Protein AF-A0A7C4S6Q0-F1 (afdb_monomer)

Nearest PDB structures (foldseek):
  2q07-assembly1_A  TM=9.707E-01  e=2.360E-15  Archaeoglobus fulgidus DSM 4304
  1q7h-assembly1_A  TM=7.291E-01  e=7.863E-05  Thermoplasma acidophilum DSM 1728
  3d79-assembly1_A  TM=7.105E-01  e=6.233E-05  Pyrococcus horikoshii
  5zvh-assembly2_A  TM=8.582E-01  e=7.581E-04  Pyrococcus horikoshii OT3
  7r7a-assembly1_l  TM=6.037E-01  e=9.565E-04  Saccharomyces cerevisiae BY4741

Secondary structure (DSSP, 8-state):
-HHHHHS-----SEEESSTTS-EEESSSEEEEEETTTTEEEE-HHHHHHHHHHTSSEEEE-S----SEEEGGGEEEE-TT--TT-EEEEE-SSEEEEEEESS-TTTTTTSSSEEEEEEEEEE-

Organism: NCBI:txid113653

pLDDT: mean 96.71, std 1.94, range [88.0, 98.81]

Structure (mmCIF, N/CA/C/O backbone):
data_AF-A0A7C4S6Q0-F1
#
_entry.id   AF-A0A7C4S6Q0-F1
#
loop_
_atom_site.group_PDB
_atom_site.id
_atom_site.type_symbol
_atom_site.label_atom_id
_atom_site.label_alt_id
_atom_site.label_comp_id
_atom_site.label_asym_id
_atom_site.label_entity_id
_atom_site.label_seq_id
_atom_site.pdbx_PDB_ins_code
_atom_site.Cartn_x
_atom_site.Cartn_y
_atom_site.Cartn_z
_atom_site.occupancy
_atom_site.B_iso_or_equiv
_atom_site.auth_seq_id
_atom_site.auth_comp_id
_atom_site.auth_asym_id
_atom_site.auth_atom_id
_atom_site.pdbx_PDB_model_num
ATOM 1 N N . MET A 1 1 ? 0.757 -4.926 -16.649 1.00 89.31 1 MET A N 1
ATOM 2 C CA . MET A 1 1 ? 0.455 -5.267 -15.238 1.00 89.31 1 MET A CA 1
ATOM 3 C C . MET A 1 1 ? -0.093 -4.069 -14.472 1.00 89.31 1 MET A C 1
ATOM 5 O O . MET A 1 1 ? -1.166 -4.200 -13.904 1.00 89.31 1 MET A O 1
ATOM 9 N N . LEU A 1 2 ? 0.550 -2.893 -14.528 1.00 94.62 2 LEU A N 1
ATOM 10 C CA . LEU A 1 2 ? 0.102 -1.702 -13.789 1.00 94.62 2 LEU A CA 1
ATOM 11 C C . LEU A 1 2 ? -1.358 -1.296 -14.069 1.00 94.62 2 LEU A C 1
ATOM 13 O O . LEU A 1 2 ? -2.157 -1.225 -13.141 1.00 94.62 2 LEU A O 1
ATOM 17 N N . ARG A 1 3 ? -1.729 -1.137 -15.347 1.00 96.12 3 ARG A N 1
ATOM 18 C CA . ARG A 1 3 ? -3.110 -0.821 -15.756 1.00 96.12 3 ARG A CA 1
ATOM 19 C C . ARG A 1 3 ? -4.130 -1.856 -15.275 1.00 96.12 3 ARG A C 1
ATOM 21 O O . ARG A 1 3 ? -5.251 -1.495 -14.951 1.00 96.12 3 ARG A O 1
ATOM 28 N N . TYR A 1 4 ? -3.739 -3.127 -15.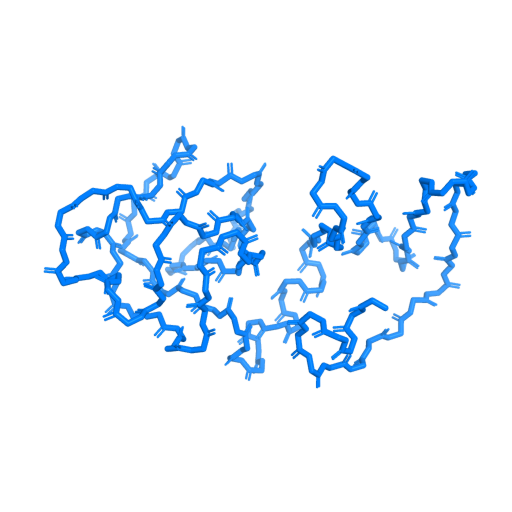210 1.00 96.12 4 TYR A N 1
ATOM 29 C CA . TYR A 1 4 ? -4.606 -4.198 -14.720 1.00 96.12 4 TYR A CA 1
ATOM 30 C C . TYR A 1 4 ? -4.820 -4.117 -13.201 1.00 96.12 4 TYR A C 1
ATOM 32 O O . TYR A 1 4 ? -5.949 -4.245 -12.749 1.00 96.12 4 TYR A O 1
ATOM 40 N N . GLN A 1 5 ? -3.760 -3.881 -12.419 1.00 95.94 5 GLN A N 1
ATOM 41 C CA . GLN A 1 5 ? -3.858 -3.852 -10.954 1.00 95.94 5 GLN A CA 1
ATOM 42 C C . GLN A 1 5 ? -4.424 -2.545 -10.403 1.00 95.94 5 GLN A C 1
ATOM 44 O O . GLN A 1 5 ? -5.207 -2.576 -9.466 1.00 95.94 5 GLN A O 1
ATOM 49 N N . PHE A 1 6 ? -4.013 -1.408 -10.962 1.00 96.56 6 PHE A N 1
ATOM 50 C CA . PHE A 1 6 ? -4.296 -0.088 -10.392 1.00 96.56 6 PHE A CA 1
ATOM 51 C C . PHE A 1 6 ? -5.137 0.800 -11.314 1.00 96.56 6 PHE A C 1
ATOM 53 O O . PHE A 1 6 ? -5.531 1.891 -10.917 1.00 96.56 6 PHE A O 1
ATOM 60 N N . GLY A 1 7 ? -5.400 0.378 -12.556 1.00 96.06 7 GLY A N 1
ATOM 61 C CA . GLY A 1 7 ? -6.153 1.191 -13.516 1.00 96.06 7 GLY A CA 1
ATOM 62 C C . GLY A 1 7 ? -5.408 2.434 -14.014 1.00 96.06 7 GLY A C 1
ATOM 63 O O . GLY A 1 7 ? -6.045 3.327 -14.562 1.00 96.06 7 GLY A O 1
ATOM 64 N N . VAL A 1 8 ? -4.084 2.505 -13.829 1.00 95.31 8 VAL A N 1
ATOM 65 C CA . VAL A 1 8 ? -3.257 3.666 -14.201 1.00 95.31 8 VAL A CA 1
ATOM 66 C C . VAL A 1 8 ? -2.136 3.309 -15.168 1.00 95.31 8 VAL A C 1
ATOM 68 O O . VAL A 1 8 ? -1.718 2.152 -15.279 1.00 95.31 8 VAL A O 1
ATOM 71 N N . GLU A 1 9 ? -1.627 4.342 -15.828 1.00 94.44 9 GLU A N 1
ATOM 72 C CA . GLU A 1 9 ? -0.413 4.308 -16.634 1.00 94.44 9 GLU A CA 1
ATOM 73 C C . GLU A 1 9 ? 0.661 5.163 -15.955 1.00 94.44 9 GLU A C 1
ATOM 75 O O . GLU A 1 9 ? 0.381 6.245 -15.436 1.00 94.44 9 GLU A O 1
ATOM 80 N N . PHE A 1 10 ? 1.883 4.637 -15.914 1.00 93.19 10 PHE A N 1
ATOM 81 C CA . PHE A 1 10 ? 3.051 5.279 -15.324 1.00 93.19 10 PHE A CA 1
ATOM 82 C C . PHE A 1 10 ? 4.277 4.846 -16.123 1.00 93.19 10 PHE A C 1
ATOM 84 O O . PHE A 1 10 ? 4.461 3.650 -16.368 1.00 93.19 10 PHE A O 1
ATOM 91 N N . GLU A 1 11 ? 5.090 5.806 -16.549 1.00 92.56 11 GLU A N 1
ATOM 92 C CA . GLU A 1 11 ? 6.240 5.542 -17.409 1.00 92.56 11 GLU A CA 1
ATOM 93 C C . GLU A 1 11 ? 7.476 5.145 -16.598 1.00 92.56 11 GLU A C 1
ATOM 95 O O . GLU A 1 11 ? 7.793 5.738 -15.566 1.00 92.56 11 GLU A O 1
ATOM 100 N N . SER A 1 12 ? 8.192 4.138 -17.100 1.00 94.44 12 SER A N 1
ATOM 101 C CA . SER A 1 12 ? 9.499 3.728 -16.588 1.00 94.44 12 SER A CA 1
ATOM 102 C C . SER A 1 12 ? 10.595 4.081 -17.591 1.00 94.44 12 SER A C 1
ATOM 104 O O . SER A 1 12 ? 10.455 3.744 -18.767 1.00 94.44 12 SER A O 1
ATOM 106 N N . LYS A 1 13 ? 11.718 4.647 -17.140 1.00 96.25 13 LYS A N 1
ATOM 107 C CA . LYS A 1 13 ? 12.880 4.955 -17.992 1.00 96.25 13 LYS A CA 1
ATOM 108 C C . LYS A 1 13 ? 13.610 3.699 -18.465 1.00 96.25 13 LYS A C 1
ATOM 110 O O . LYS A 1 13 ? 14.166 3.687 -19.558 1.00 96.25 13 LYS A O 1
ATOM 115 N N . SER A 1 14 ? 13.659 2.649 -17.645 1.00 96.56 14 SER A N 1
ATOM 116 C CA . SER A 1 14 ? 14.335 1.401 -18.007 1.00 96.56 14 SER A CA 1
ATOM 117 C C . SER A 1 14 ? 13.697 0.169 -17.373 1.00 96.56 14 SER A C 1
ATOM 119 O O . SER A 1 14 ? 13.110 0.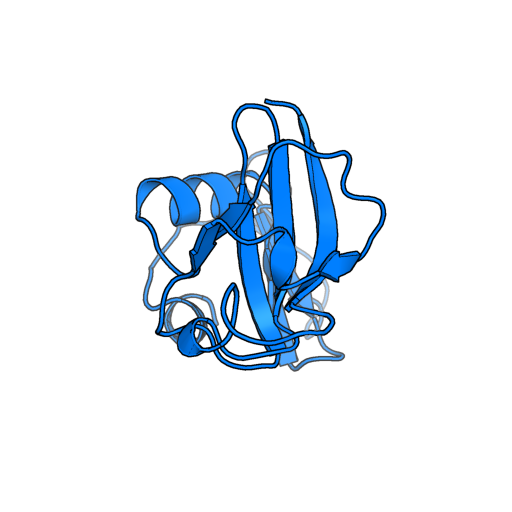229 -16.291 1.00 96.56 14 SER A O 1
ATOM 121 N N . VAL A 1 15 ? 13.851 -0.968 -18.053 1.00 96.88 15 VAL A N 1
ATOM 122 C CA . VAL A 1 15 ? 13.440 -2.291 -17.574 1.00 96.88 15 VAL A CA 1
ATOM 123 C C . VAL A 1 15 ? 14.685 -3.158 -17.436 1.00 96.88 15 VAL A C 1
ATOM 125 O O . VAL A 1 15 ? 15.526 -3.196 -18.334 1.00 96.88 15 VAL A O 1
ATOM 128 N N . ARG A 1 16 ? 14.822 -3.837 -16.298 1.00 96.25 16 ARG A N 1
ATOM 129 C CA . ARG A 1 16 ? 15.950 -4.718 -15.969 1.00 96.25 16 ARG A CA 1
ATOM 130 C C . ARG A 1 16 ? 15.439 -6.082 -15.504 1.00 96.25 16 ARG A C 1
ATOM 132 O O . ARG A 1 16 ? 14.252 -6.261 -15.245 1.00 96.25 16 ARG A O 1
ATOM 139 N N . GLY A 1 17 ? 16.357 -7.031 -15.355 1.00 95.25 17 GLY A N 1
ATOM 140 C CA . GLY A 1 17 ? 16.056 -8.380 -14.876 1.00 95.25 17 GLY A CA 1
ATOM 141 C C . GLY A 1 17 ? 15.806 -9.380 -16.003 1.00 95.25 17 GLY A C 1
ATOM 142 O O . GLY A 1 17 ? 15.617 -9.022 -17.165 1.00 95.25 17 GLY A O 1
ATOM 143 N N . LYS A 1 18 ? 15.853 -10.668 -15.653 1.00 96.31 18 LYS A N 1
ATOM 144 C CA . LYS A 1 18 ? 15.604 -11.770 -16.585 1.00 96.31 18 LYS A CA 1
ATOM 145 C C . LYS A 1 18 ? 14.153 -12.201 -16.459 1.00 96.31 18 LYS A C 1
ATOM 147 O O . LYS A 1 18 ? 13.698 -12.501 -15.356 1.00 96.31 18 LYS A O 1
ATOM 152 N N . TYR A 1 19 ? 13.458 -12.293 -17.589 1.00 94.81 19 TYR A N 1
ATOM 153 C CA . TYR A 1 19 ? 12.093 -12.805 -17.621 1.00 94.81 19 TYR A CA 1
ATOM 154 C C . TYR A 1 19 ? 11.994 -14.169 -16.900 1.00 94.81 19 TYR A C 1
ATOM 156 O O . TYR A 1 19 ? 12.844 -15.035 -17.139 1.00 94.81 19 TYR A O 1
ATOM 164 N N . PRO A 1 20 ? 10.992 -14.373 -16.019 1.00 93.81 20 PRO A N 1
ATOM 165 C CA . PRO A 1 20 ? 9.845 -13.491 -15.750 1.00 93.81 20 PRO A CA 1
ATOM 166 C C . PRO A 1 20 ? 10.046 -12.460 -14.617 1.00 93.81 20 PRO A C 1
ATOM 168 O O . PRO A 1 20 ? 9.161 -11.649 -14.361 1.00 93.81 20 PRO A O 1
ATOM 171 N N . ASN A 1 21 ? 11.212 -12.443 -13.964 1.00 96.50 21 ASN A N 1
ATOM 172 C CA . ASN A 1 21 ? 11.543 -11.540 -12.855 1.00 96.50 21 ASN A CA 1
ATOM 173 C C . ASN A 1 21 ? 12.003 -10.168 -13.374 1.00 96.50 21 ASN A C 1
ATOM 175 O O . ASN A 1 21 ? 13.187 -9.826 -13.316 1.00 96.50 21 ASN A O 1
ATOM 179 N N . 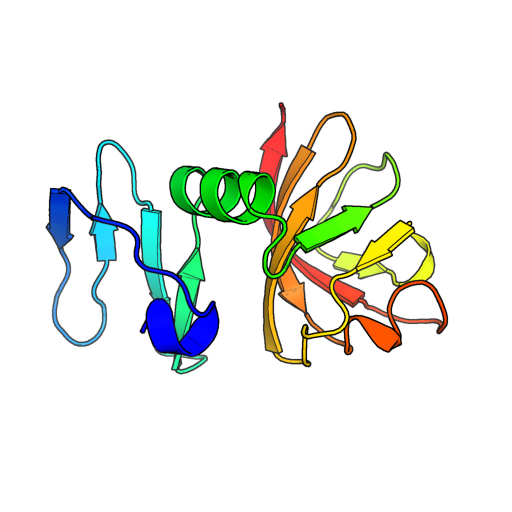LEU A 1 22 ? 11.065 -9.410 -13.940 1.00 97.44 22 LEU A N 1
ATOM 180 C CA . LEU A 1 22 ? 11.324 -8.070 -14.464 1.00 97.44 22 LEU A CA 1
ATOM 181 C C . LEU A 1 22 ? 11.210 -7.005 -13.370 1.00 97.44 22 LEU A C 1
ATOM 183 O O . LEU A 1 22 ? 10.350 -7.068 -12.489 1.00 97.44 22 LEU A O 1
ATOM 187 N N . GLU A 1 23 ? 12.055 -5.991 -13.471 1.00 97.56 23 GLU A N 1
ATOM 188 C CA . GLU A 1 23 ? 12.095 -4.829 -12.593 1.00 97.56 23 GLU A CA 1
ATOM 189 C C . GLU A 1 23 ? 12.055 -3.546 -13.423 1.00 97.56 23 GLU A C 1
ATOM 191 O O . GLU A 1 23 ? 12.661 -3.463 -14.492 1.00 97.56 23 GLU A O 1
ATOM 196 N N . PHE A 1 24 ? 11.359 -2.533 -12.919 1.00 97.56 24 PHE A N 1
ATOM 197 C CA . PHE A 1 24 ? 11.147 -1.258 -13.595 1.00 97.56 24 PHE A CA 1
ATOM 198 C C . PHE A 1 24 ? 11.838 -0.152 -12.805 1.00 97.56 24 PHE A C 1
ATOM 200 O O . PHE A 1 24 ? 11.740 -0.107 -11.573 1.00 97.56 24 PHE A O 1
ATOM 207 N N . PHE A 1 25 ? 12.527 0.735 -13.515 1.00 97.25 25 PHE A N 1
ATOM 208 C CA . PHE A 1 25 ? 13.378 1.761 -12.928 1.00 97.25 25 PHE A CA 1
ATOM 209 C C . PHE A 1 25 ? 13.191 3.113 -13.605 1.00 97.25 25 PHE A C 1
ATOM 211 O O . PHE A 1 25 ? 13.129 3.196 -14.835 1.00 97.25 25 PHE A O 1
ATOM 218 N N . ASN A 1 26 ? 13.222 4.153 -12.777 1.00 94.88 26 ASN A N 1
ATOM 219 C CA . ASN A 1 26 ? 13.520 5.520 -13.177 1.00 94.88 26 ASN A CA 1
ATOM 220 C C . ASN A 1 26 ? 14.923 5.867 -12.674 1.00 94.88 26 ASN A C 1
ATOM 222 O O . ASN A 1 26 ? 15.898 5.339 -13.211 1.00 94.88 26 ASN A O 1
ATOM 226 N N . GLU A 1 27 ? 15.030 6.716 -11.653 1.00 93.19 27 GLU A N 1
ATOM 227 C CA . GLU A 1 27 ? 16.280 6.916 -10.904 1.00 93.19 27 GLU A CA 1
ATOM 228 C C . GLU A 1 27 ? 16.470 5.792 -9.883 1.00 93.19 27 GLU A C 1
ATOM 230 O O . GLU A 1 27 ? 17.541 5.192 -9.792 1.00 93.19 27 GLU A O 1
ATOM 235 N N . GLU A 1 28 ? 15.380 5.427 -9.210 1.00 94.31 28 GLU A N 1
ATOM 236 C CA . GLU A 1 28 ? 15.297 4.272 -8.328 1.00 94.31 28 GLU A CA 1
ATOM 237 C C . GLU A 1 28 ? 14.354 3.205 -8.901 1.00 94.31 28 GLU A C 1
ATOM 239 O O . GLU A 1 28 ? 13.705 3.375 -9.941 1.00 94.31 28 GLU A O 1
ATOM 244 N N . ARG A 1 29 ? 14.298 2.050 -8.232 1.00 96.38 29 ARG A N 1
ATOM 245 C CA . ARG A 1 29 ? 13.337 1.000 -8.574 1.00 96.38 29 ARG A CA 1
ATOM 246 C C . ARG A 1 29 ? 11.936 1.512 -8.258 1.00 96.38 29 ARG A C 1
ATOM 248 O O . ARG A 1 29 ? 11.671 1.861 -7.114 1.00 96.38 29 ARG A O 1
ATOM 255 N N . ILE A 1 30 ? 11.037 1.483 -9.238 1.00 97.44 30 ILE A N 1
ATOM 256 C CA . ILE A 1 30 ? 9.636 1.908 -9.066 1.00 97.44 30 ILE A CA 1
ATOM 257 C C . ILE A 1 30 ? 8.702 0.715 -8.859 1.00 97.44 30 ILE A C 1
ATOM 259 O O . ILE A 1 30 ? 7.676 0.816 -8.186 1.00 97.44 30 ILE A O 1
ATOM 263 N N . ALA A 1 31 ? 9.064 -0.436 -9.424 1.00 97.56 31 ALA A N 1
ATOM 264 C CA . ALA A 1 31 ? 8.252 -1.637 -9.390 1.00 97.56 31 ALA A CA 1
ATOM 265 C C . ALA A 1 31 ? 9.064 -2.892 -9.710 1.00 97.56 31 ALA A C 1
ATOM 267 O O . ALA A 1 31 ? 10.103 -2.832 -10.368 1.00 97.56 31 ALA A O 1
ATOM 268 N N . ARG A 1 32 ? 8.544 -4.051 -9.314 1.00 97.06 32 ARG A N 1
ATOM 269 C CA . ARG A 1 32 ? 9.015 -5.356 -9.795 1.00 97.06 32 ARG A CA 1
ATOM 270 C C . ARG A 1 32 ? 7.863 -6.332 -9.960 1.00 97.06 32 ARG A C 1
ATOM 272 O O . ARG A 1 32 ? 6.848 -6.212 -9.280 1.00 97.06 32 ARG A O 1
ATOM 279 N N . VAL A 1 33 ? 8.046 -7.320 -10.822 1.00 97.38 33 VAL A N 1
ATOM 280 C CA . VAL A 1 33 ? 7.143 -8.467 -10.914 1.00 97.38 33 VAL A CA 1
ATOM 281 C C . VAL A 1 33 ? 7.414 -9.399 -9.735 1.00 97.38 33 VAL A C 1
ATOM 283 O O . VAL A 1 33 ? 8.518 -9.917 -9.579 1.00 97.38 33 VAL A O 1
ATOM 286 N N . ASP A 1 34 ? 6.406 -9.609 -8.894 1.00 95.75 34 ASP A N 1
ATOM 287 C CA . ASP A 1 34 ? 6.422 -10.605 -7.832 1.00 95.75 34 ASP A CA 1
ATOM 288 C C . ASP A 1 34 ? 5.792 -11.901 -8.348 1.00 95.75 34 ASP A C 1
ATOM 290 O O . ASP A 1 34 ? 4.570 -12.048 -8.436 1.00 95.75 34 ASP A O 1
ATOM 294 N N . MET A 1 35 ? 6.650 -12.862 -8.687 1.00 94.75 35 MET A N 1
ATOM 295 C CA . MET A 1 35 ? 6.234 -14.162 -9.214 1.00 94.75 35 MET A CA 1
ATOM 296 C C . MET A 1 35 ? 5.502 -15.033 -8.191 1.00 94.75 35 MET A C 1
ATOM 298 O O . MET A 1 35 ? 4.795 -15.955 -8.590 1.00 94.75 35 MET A O 1
ATOM 302 N N . ARG A 1 36 ? 5.642 -14.763 -6.887 1.00 93.00 36 ARG A N 1
ATOM 303 C CA . ARG A 1 36 ? 4.952 -15.537 -5.847 1.00 93.00 36 ARG A CA 1
ATOM 304 C C . ARG A 1 36 ? 3.462 -15.217 -5.819 1.00 93.00 36 ARG A C 1
ATOM 306 O O . ARG A 1 36 ? 2.656 -16.120 -5.625 1.00 93.00 36 ARG A O 1
ATOM 313 N N . TYR A 1 37 ? 3.112 -13.944 -5.993 1.00 91.69 37 TYR A N 1
ATOM 314 C CA . TYR A 1 37 ? 1.723 -13.474 -5.965 1.00 91.69 37 TYR A CA 1
ATOM 315 C C . TYR A 1 37 ? 1.166 -13.131 -7.352 1.00 91.69 37 TYR A C 1
ATOM 317 O O . TYR A 1 37 ? -0.005 -12.781 -7.465 1.00 91.69 37 TYR A O 1
ATOM 325 N N . GLY A 1 38 ? 1.986 -13.215 -8.405 1.00 93.62 38 GLY A N 1
ATOM 326 C CA . GLY A 1 38 ? 1.589 -12.882 -9.774 1.00 93.62 38 GLY A CA 1
ATOM 327 C C . GLY A 1 38 ? 1.216 -11.408 -9.947 1.00 93.62 38 GLY A C 1
ATOM 328 O O . GLY A 1 38 ? 0.380 -11.076 -10.786 1.00 93.62 38 GLY A O 1
ATOM 329 N N . ASN A 1 39 ? 1.794 -10.523 -9.134 1.00 95.44 39 ASN A N 1
ATOM 330 C CA . ASN A 1 39 ? 1.425 -9.115 -9.066 1.00 95.44 39 ASN A CA 1
ATOM 331 C C . ASN A 1 39 ? 2.652 -8.203 -9.210 1.00 95.44 39 ASN A C 1
ATOM 333 O O . ASN A 1 39 ? 3.795 -8.650 -9.179 1.00 95.44 39 ASN A O 1
ATOM 337 N N . LEU A 1 40 ? 2.419 -6.919 -9.454 1.00 96.62 40 LEU A N 1
ATOM 338 C CA . LEU A 1 40 ? 3.457 -5.896 -9.464 1.00 96.62 40 LEU A CA 1
ATOM 339 C C . LEU A 1 40 ? 3.594 -5.321 -8.055 1.00 96.62 40 LEU A C 1
ATOM 341 O O . LEU A 1 40 ? 2.648 -4.754 -7.509 1.00 96.62 40 LEU A O 1
ATOM 345 N N . ASP A 1 41 ? 4.775 -5.502 -7.479 1.00 96.88 41 ASP A N 1
ATOM 346 C CA . ASP A 1 41 ? 5.172 -4.994 -6.174 1.00 96.88 41 ASP A CA 1
ATOM 347 C C . ASP A 1 41 ? 5.747 -3.579 -6.347 1.00 96.88 41 ASP A C 1
ATOM 349 O O . ASP A 1 41 ? 6.612 -3.358 -7.198 1.00 96.88 41 ASP A O 1
ATOM 353 N N . VAL A 1 42 ? 5.238 -2.619 -5.573 1.00 97.19 42 VAL A N 1
ATOM 354 C CA . VAL A 1 42 ? 5.386 -1.170 -5.817 1.00 97.19 42 VAL A CA 1
ATOM 355 C C . VAL A 1 42 ? 6.407 -0.531 -4.872 1.00 97.19 42 VAL A C 1
ATOM 357 O O . VAL A 1 42 ? 6.458 -0.861 -3.689 1.00 97.19 42 VAL A O 1
ATOM 360 N N . TYR A 1 43 ? 7.216 0.400 -5.370 1.00 97.38 43 TYR A N 1
ATOM 361 C CA . TYR A 1 43 ? 8.189 1.179 -4.592 1.00 97.38 43 TYR A CA 1
ATOM 362 C C . TYR A 1 43 ? 7.790 2.660 -4.505 1.00 97.38 43 TYR A C 1
ATOM 364 O O . TYR A 1 43 ? 6.751 3.051 -5.029 1.00 97.38 43 TYR A O 1
ATOM 372 N N . PHE A 1 44 ? 8.589 3.471 -3.803 1.00 97.25 44 PHE A N 1
ATOM 373 C CA . PHE A 1 44 ? 8.171 4.784 -3.303 1.00 97.25 44 PHE A CA 1
ATOM 374 C C . PHE A 1 44 ? 7.742 5.773 -4.385 1.00 97.25 44 PHE A C 1
ATOM 376 O O . PHE A 1 44 ? 6.669 6.338 -4.245 1.00 97.25 44 PHE A O 1
ATOM 383 N N . GLU A 1 45 ? 8.478 5.918 -5.486 1.00 96.94 45 GLU A N 1
ATOM 384 C CA . GLU A 1 45 ? 8.108 6.875 -6.543 1.00 96.94 45 GLU A CA 1
ATOM 385 C C . GLU A 1 45 ? 6.708 6.592 -7.124 1.00 96.94 45 GLU A C 1
ATOM 387 O O . GLU A 1 45 ? 5.864 7.479 -7.263 1.00 96.94 45 GLU A O 1
ATOM 392 N N . LEU A 1 46 ? 6.415 5.318 -7.399 1.00 97.31 46 LEU A N 1
ATOM 393 C CA . LEU A 1 46 ? 5.095 4.903 -7.864 1.00 97.31 46 LEU A CA 1
ATOM 394 C C . LEU A 1 46 ? 4.053 4.949 -6.731 1.00 97.31 46 LEU A C 1
ATOM 396 O O . LEU A 1 46 ? 2.895 5.276 -6.982 1.00 97.31 46 LEU A O 1
ATOM 400 N N . ALA A 1 47 ? 4.438 4.668 -5.485 1.00 97.88 47 ALA A N 1
ATOM 401 C CA . ALA A 1 47 ? 3.549 4.790 -4.331 1.00 97.88 47 ALA A CA 1
ATOM 402 C C . ALA A 1 47 ? 3.105 6.244 -4.096 1.00 97.88 47 ALA A C 1
ATOM 404 O O . ALA A 1 47 ? 1.926 6.490 -3.860 1.00 97.88 47 ALA A O 1
ATOM 405 N N . GLU A 1 48 ? 4.018 7.207 -4.221 1.00 97.50 48 GLU A N 1
ATOM 406 C CA . GLU A 1 48 ? 3.743 8.644 -4.137 1.00 97.50 48 GLU A CA 1
ATOM 407 C C . GLU A 1 48 ? 2.796 9.090 -5.259 1.00 97.50 48 GLU A C 1
ATOM 409 O O . GLU A 1 48 ? 1.848 9.842 -5.018 1.00 97.50 48 GLU A O 1
ATOM 414 N N . TYR A 1 49 ? 2.985 8.571 -6.477 1.00 97.62 49 TYR A N 1
ATOM 415 C CA . TYR A 1 49 ? 2.056 8.799 -7.584 1.00 97.62 49 TYR A CA 1
ATOM 416 C C . TYR A 1 49 ? 0.645 8.269 -7.280 1.00 97.62 49 TYR A C 1
ATOM 418 O O . TYR A 1 49 ? -0.339 8.994 -7.463 1.00 97.62 49 TYR A O 1
ATOM 426 N N . LEU A 1 50 ? 0.532 7.029 -6.791 1.00 97.94 50 LEU A N 1
ATOM 427 C CA . LEU A 1 50 ? -0.751 6.424 -6.414 1.00 97.94 50 LEU A CA 1
ATOM 428 C C . LEU A 1 50 ? -1.420 7.192 -5.266 1.00 97.94 50 LEU A C 1
ATOM 430 O O . LEU A 1 50 ? -2.625 7.447 -5.322 1.00 97.94 50 LEU A O 1
ATOM 434 N N . LEU A 1 51 ? -0.635 7.644 -4.283 1.00 98.00 51 LEU A N 1
ATOM 435 C CA . LEU A 1 51 ? -1.107 8.473 -3.178 1.00 98.00 51 LEU A CA 1
ATOM 436 C C . LEU A 1 51 ? -1.668 9.810 -3.664 1.00 98.00 51 LEU A C 1
ATOM 438 O O . LEU A 1 51 ? -2.788 10.182 -3.314 1.00 98.00 51 LEU A O 1
ATOM 442 N N . LYS A 1 52 ? -0.938 10.509 -4.540 1.00 97.62 52 LYS A N 1
ATOM 443 C CA . LYS A 1 52 ? -1.382 11.776 -5.139 1.00 97.62 52 LYS A CA 1
ATOM 444 C C . LYS A 1 52 ? -2.691 11.624 -5.918 1.00 97.62 52 LYS A C 1
ATOM 446 O O . LYS A 1 52 ? -3.471 12.570 -6.003 1.00 97.62 52 LYS A O 1
ATOM 451 N N . LYS A 1 53 ? -2.933 10.448 -6.499 1.00 97.50 53 LYS A N 1
ATOM 452 C CA . LYS A 1 53 ? -4.165 10.126 -7.230 1.00 97.50 53 LYS A CA 1
ATOM 453 C C . LYS A 1 53 ? -5.270 9.531 -6.352 1.00 97.50 53 LYS A C 1
ATOM 455 O O . LYS A 1 53 ? -6.382 9.400 -6.854 1.00 97.50 53 LYS A O 1
ATOM 460 N N . GLN A 1 54 ? -4.989 9.215 -5.084 1.00 97.38 54 GLN A N 1
ATOM 461 C CA . GLN A 1 54 ? -5.912 8.545 -4.159 1.00 97.38 54 GLN A CA 1
ATOM 462 C C . GLN A 1 54 ? -6.422 7.204 -4.712 1.00 97.38 54 GLN A C 1
ATOM 464 O O . GLN A 1 54 ? -7.621 6.938 -4.741 1.00 97.38 54 GLN A O 1
ATOM 469 N N . ILE A 1 55 ? -5.496 6.381 -5.215 1.00 97.44 55 ILE A N 1
ATOM 470 C CA . ILE A 1 55 ? -5.779 5.091 -5.857 1.00 97.44 55 ILE A CA 1
ATOM 471 C C . ILE A 1 55 ? -5.161 3.976 -5.013 1.00 97.44 55 ILE A C 1
ATOM 473 O O . ILE A 1 55 ? -3.942 3.948 -4.852 1.00 97.44 55 ILE A O 1
ATOM 477 N N . TYR A 1 56 ? -5.984 3.046 -4.508 1.00 98.38 56 TYR A N 1
ATOM 478 C CA . TYR A 1 56 ? -5.531 1.937 -3.648 1.00 98.38 56 TYR A CA 1
ATOM 479 C C . TYR A 1 56 ? -4.764 2.421 -2.404 1.00 98.38 56 TYR A C 1
ATOM 481 O O . TYR A 1 56 ? -3.765 1.827 -1.979 1.00 98.38 56 TYR A O 1
ATOM 489 N N . THR A 1 57 ? -5.237 3.525 -1.825 1.00 98.62 57 THR A N 1
ATOM 490 C CA . THR A 1 57 ? -4.637 4.167 -0.659 1.00 98.62 57 THR A CA 1
ATOM 491 C C . THR A 1 57 ? -5.353 3.803 0.640 1.00 98.62 57 THR A C 1
ATOM 493 O O . THR A 1 57 ? -6.564 3.564 0.663 1.00 98.62 57 THR A O 1
ATOM 496 N N . VAL A 1 58 ? -4.591 3.772 1.736 1.00 98.81 58 VAL A N 1
ATOM 497 C CA . VAL A 1 58 ? -5.097 3.566 3.098 1.00 98.81 58 VAL A CA 1
ATOM 498 C C . VAL A 1 58 ? -4.477 4.584 4.053 1.00 98.81 58 VAL A C 1
ATOM 500 O O . VAL A 1 58 ? -3.272 4.585 4.283 1.00 98.81 58 VAL A O 1
ATOM 503 N N . GLU A 1 59 ? -5.306 5.437 4.629 1.00 98.69 59 GLU A N 1
ATOM 504 C CA . GLU A 1 59 ? -4.923 6.360 5.690 1.00 98.69 59 GLU A CA 1
ATOM 505 C C . GLU A 1 59 ? -4.928 5.629 7.034 1.00 98.69 59 GLU A C 1
ATOM 507 O O . GLU A 1 59 ? -5.917 4.979 7.395 1.00 98.69 59 GLU A O 1
ATOM 512 N N . ILE A 1 60 ? -3.828 5.727 7.772 1.00 98.50 60 ILE A N 1
ATOM 513 C CA . ILE A 1 60 ? -3.662 5.105 9.087 1.00 98.50 60 ILE A CA 1
ATOM 514 C C . ILE A 1 60 ? -3.412 6.162 10.158 1.00 98.50 60 ILE A C 1
ATOM 516 O O . ILE A 1 60 ? -2.940 7.259 9.865 1.00 98.50 60 ILE A O 1
ATOM 520 N N . GLU A 1 61 ? -3.704 5.810 11.407 1.00 98.12 61 GLU A N 1
ATOM 521 C CA . GLU A 1 61 ? -3.310 6.618 12.558 1.00 98.12 61 GLU A CA 1
ATOM 522 C C . GLU A 1 61 ? -1.782 6.736 12.676 1.00 98.12 61 GLU A C 1
ATOM 524 O O . GLU A 1 61 ? -1.005 5.961 12.109 1.00 98.12 61 GLU A O 1
ATOM 529 N N . ASP A 1 62 ? -1.346 7.712 13.465 1.00 97.19 62 ASP A N 1
ATOM 530 C CA . ASP A 1 62 ? 0.062 8.019 13.668 1.00 97.19 62 ASP A CA 1
ATOM 531 C C . ASP A 1 62 ? 0.719 7.043 14.658 1.00 97.19 62 ASP A C 1
ATOM 533 O O . ASP A 1 62 ? 0.839 7.303 15.853 1.00 97.19 62 ASP A O 1
ATOM 537 N N . PHE A 1 63 ? 1.201 5.907 14.144 1.00 95.12 63 PHE A N 1
ATOM 538 C CA . PHE A 1 63 ? 1.957 4.911 14.912 1.00 95.12 63 PHE A CA 1
ATOM 539 C C . PHE A 1 63 ? 3.115 4.283 14.121 1.00 95.12 63 PHE A C 1
ATOM 541 O O . PHE A 1 63 ? 3.119 4.201 12.891 1.00 95.12 63 PHE A O 1
ATOM 548 N N . ASP A 1 64 ? 4.107 3.765 14.849 1.00 93.44 64 ASP A N 1
ATOM 549 C CA . ASP A 1 64 ? 5.254 3.090 14.244 1.00 93.44 64 ASP A CA 1
ATOM 550 C C . ASP A 1 64 ? 4.866 1.712 13.670 1.00 93.44 64 ASP A C 1
ATOM 552 O O . ASP A 1 64 ? 4.640 0.738 14.391 1.00 93.44 64 ASP A O 1
ATOM 556 N N . VAL A 1 65 ? 4.811 1.608 12.339 1.00 95.44 65 VAL A N 1
ATOM 557 C CA . VAL A 1 65 ? 4.445 0.363 11.640 1.00 95.44 65 VAL A CA 1
ATOM 558 C C . VAL A 1 65 ? 5.572 -0.681 11.717 1.00 95.44 65 VAL A C 1
ATOM 560 O O . VAL A 1 65 ? 6.564 -0.571 10.996 1.00 95.44 65 VAL A O 1
ATOM 563 N N . LYS A 1 66 ? 5.414 -1.738 12.526 1.00 91.75 66 LYS A N 1
ATOM 564 C CA . LYS A 1 66 ? 6.408 -2.831 12.696 1.00 91.75 66 LYS A CA 1
ATOM 565 C C . LYS A 1 66 ? 6.091 -4.118 11.920 1.00 91.75 66 LYS A C 1
ATOM 567 O O . LYS A 1 66 ? 6.478 -5.211 12.321 1.00 91.75 66 LYS A O 1
ATOM 572 N N . GLY A 1 67 ? 5.373 -3.997 10.804 1.00 94.44 67 GLY A N 1
ATOM 573 C CA . GLY A 1 67 ? 5.142 -5.095 9.856 1.00 94.44 67 GLY A CA 1
ATOM 574 C C . GLY A 1 67 ? 3.674 -5.455 9.640 1.00 94.44 67 GLY A C 1
ATOM 575 O O . GLY A 1 67 ? 3.304 -5.826 8.535 1.00 94.44 67 GLY A O 1
ATOM 576 N N . THR A 1 68 ? 2.805 -5.308 10.638 1.00 97.56 68 THR A N 1
ATOM 577 C CA . THR A 1 68 ? 1.353 -5.483 10.459 1.00 97.56 68 THR A CA 1
ATOM 578 C C . THR A 1 68 ? 0.624 -4.230 10.907 1.00 97.56 68 THR A C 1
ATOM 580 O O . THR A 1 68 ? 0.926 -3.686 11.965 1.00 97.56 68 THR A O 1
ATOM 583 N N . ILE A 1 69 ? -0.344 -3.800 10.106 1.00 98.44 69 ILE A N 1
ATOM 584 C CA . ILE A 1 69 ? -1.305 -2.757 10.454 1.00 98.44 69 ILE A CA 1
ATOM 585 C C . ILE A 1 69 ? -2.622 -3.455 10.776 1.00 98.44 69 ILE A C 1
ATOM 587 O O . ILE A 1 69 ? -3.140 -4.239 9.971 1.00 98.44 69 ILE A O 1
ATOM 591 N N . PHE A 1 70 ? -3.144 -3.197 11.970 1.00 98.25 70 PHE A N 1
ATOM 592 C CA . PHE A 1 70 ? -4.442 -3.704 12.396 1.00 98.25 70 PHE A CA 1
ATOM 593 C C . PHE A 1 70 ? -5.556 -2.797 11.889 1.00 98.25 70 PHE A C 1
ATOM 595 O O . PHE A 1 70 ? -5.376 -1.590 11.766 1.00 98.25 70 PHE A O 1
ATOM 602 N N . SER A 1 71 ? -6.719 -3.389 11.634 1.00 98.00 71 SER A N 1
ATOM 603 C CA . SER A 1 71 ? -7.901 -2.693 11.122 1.00 98.00 71 SER A CA 1
ATOM 604 C C . SER A 1 71 ? -8.311 -1.504 11.993 1.00 98.00 71 SER A C 1
ATOM 606 O O . SER A 1 71 ? -8.679 -0.469 11.457 1.00 98.00 71 SER A O 1
ATOM 608 N N . LYS A 1 72 ? -8.152 -1.597 13.320 1.00 96.81 72 LYS A N 1
ATOM 609 C CA . LYS A 1 72 ? -8.440 -0.492 14.250 1.00 96.81 72 LYS A CA 1
ATOM 610 C C . LYS A 1 72 ? -7.559 0.744 14.068 1.00 96.81 72 LYS A C 1
ATOM 612 O O . LYS A 1 72 ? -8.003 1.821 14.421 1.00 96.81 72 LYS A O 1
ATOM 617 N N . GLY A 1 73 ? -6.356 0.592 13.514 1.00 97.31 73 GLY A N 1
ATOM 618 C CA . GLY A 1 73 ? -5.468 1.716 13.208 1.00 97.31 73 GLY A CA 1
ATOM 619 C C . GLY A 1 73 ? -5.701 2.321 11.821 1.00 97.31 73 GLY A C 1
ATOM 620 O O . GLY A 1 73 ? -4.900 3.144 11.389 1.00 97.31 73 GLY A O 1
ATOM 621 N N . VAL A 1 74 ? -6.729 1.882 11.084 1.00 98.44 74 VAL A N 1
ATOM 622 C CA . VAL A 1 74 ? -7.082 2.435 9.770 1.00 98.44 74 VAL A CA 1
ATOM 623 C C . VAL A 1 74 ? -8.155 3.506 9.942 1.00 98.44 74 VAL A C 1
ATOM 625 O O . VAL A 1 74 ? -9.245 3.216 10.429 1.00 98.44 74 VAL A O 1
ATOM 628 N N . ILE A 1 75 ? -7.858 4.722 9.481 1.00 98.31 75 ILE A N 1
ATOM 629 C CA . ILE A 1 75 ? -8.785 5.862 9.480 1.00 98.31 75 ILE A CA 1
ATOM 630 C C . ILE A 1 75 ? -9.714 5.772 8.267 1.00 98.31 75 ILE A C 1
ATOM 632 O O . ILE A 1 75 ? -10.933 5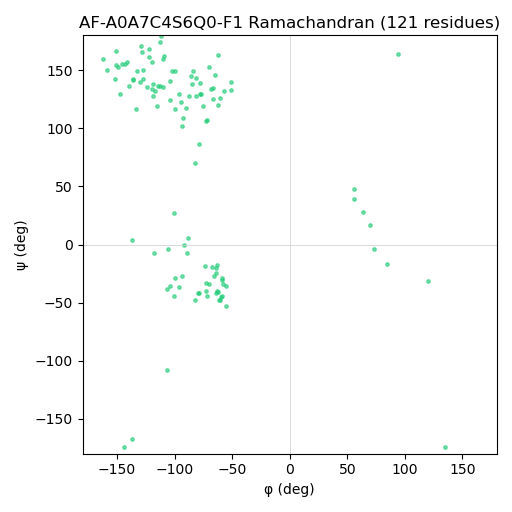.906 8.383 1.00 98.31 75 ILE A O 1
ATOM 636 N N . ARG A 1 76 ? -9.139 5.529 7.083 1.00 98.12 76 ARG A N 1
ATOM 637 C CA . ARG A 1 76 ? -9.871 5.452 5.815 1.00 98.12 76 ARG A CA 1
ATOM 638 C C . ARG A 1 76 ? -9.148 4.539 4.833 1.00 98.12 76 ARG A C 1
ATOM 640 O O . ARG A 1 76 ? -7.931 4.579 4.731 1.00 98.12 76 ARG A O 1
ATOM 647 N N . ALA A 1 77 ? -9.894 3.763 4.056 1.00 98.44 77 ALA A N 1
ATOM 648 C CA . ALA A 1 77 ? -9.350 2.950 2.972 1.00 98.44 77 ALA A CA 1
ATOM 649 C C . ALA A 1 77 ? -10.173 3.131 1.692 1.00 98.44 77 ALA A C 1
ATOM 651 O O . ALA A 1 77 ? -11.384 3.359 1.752 1.00 98.44 77 ALA A O 1
ATOM 652 N N . ASP A 1 78 ? -9.525 3.016 0.532 1.00 98.25 78 ASP A N 1
ATOM 653 C CA . ASP A 1 78 ? -10.219 2.911 -0.753 1.00 98.25 78 ASP A CA 1
ATOM 654 C C . ASP A 1 78 ? -11.083 1.636 -0.781 1.00 98.25 78 ASP A C 1
ATOM 656 O O . ASP A 1 78 ? -10.588 0.515 -0.656 1.00 98.25 78 ASP A O 1
ATOM 660 N N . GLU A 1 79 ? -12.396 1.793 -0.963 1.00 97.31 79 GLU A N 1
ATOM 661 C CA . GLU A 1 79 ? -13.351 0.681 -0.960 1.00 97.31 79 GLU A CA 1
ATOM 662 C C . GLU A 1 79 ? -13.125 -0.341 -2.083 1.00 97.31 79 GLU A C 1
ATOM 664 O O . GLU A 1 79 ? -13.658 -1.451 -2.011 1.00 97.31 79 GLU A O 1
ATOM 669 N N . LYS A 1 80 ? -12.366 0.017 -3.128 1.00 96.81 80 LYS A N 1
ATOM 670 C CA . LYS A 1 80 ? -12.020 -0.896 -4.226 1.00 96.81 80 LYS A CA 1
ATOM 671 C C . LYS A 1 80 ? -10.982 -1.941 -3.828 1.00 96.81 80 LYS A C 1
ATOM 673 O O . LYS A 1 80 ? -10.883 -2.952 -4.523 1.00 96.81 80 LYS A O 1
ATOM 678 N N . ILE A 1 81 ? -10.242 -1.712 -2.740 1.00 98.44 81 ILE A N 1
ATOM 679 C CA . ILE A 1 81 ? -9.211 -2.628 -2.246 1.00 98.44 81 ILE A CA 1
ATOM 680 C C . ILE A 1 81 ? -9.844 -3.974 -1.898 1.00 98.44 81 ILE A C 1
ATOM 682 O O . ILE A 1 81 ? -10.776 -4.058 -1.089 1.00 98.44 81 ILE A O 1
ATOM 686 N N . LYS A 1 82 ? -9.291 -5.040 -2.471 1.00 98.00 82 LYS A N 1
ATOM 687 C CA . LYS A 1 82 ? -9.628 -6.431 -2.174 1.00 98.00 82 LYS A CA 1
AT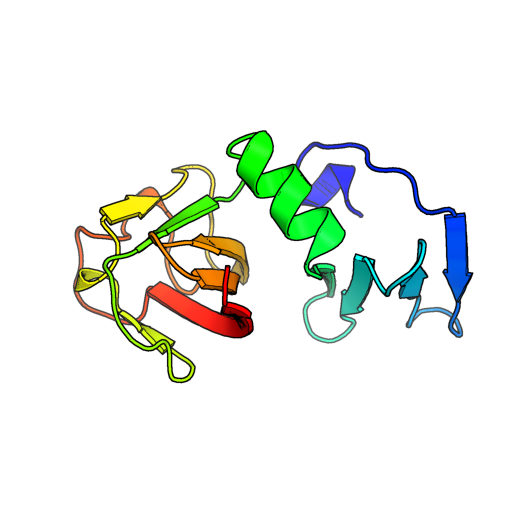OM 688 C C . LYS A 1 82 ? -8.475 -7.118 -1.434 1.00 98.00 82 LYS A C 1
ATOM 690 O O . LYS A 1 82 ? -7.328 -6.673 -1.510 1.00 98.00 82 LYS A O 1
ATOM 695 N N . PRO A 1 83 ? -8.750 -8.229 -0.729 1.00 97.94 83 PRO A N 1
ATOM 696 C CA . PRO A 1 83 ? -7.693 -9.058 -0.163 1.00 97.94 83 PRO A CA 1
ATOM 697 C C . PRO A 1 83 ? -6.637 -9.435 -1.211 1.00 97.94 83 PRO A C 1
ATOM 699 O O . PRO A 1 83 ? -6.974 -9.783 -2.341 1.00 97.94 83 PRO A O 1
ATOM 702 N N . ASN A 1 84 ? -5.369 -9.413 -0.800 1.00 97.25 84 ASN A N 1
ATOM 703 C CA . ASN A 1 84 ? -4.156 -9.604 -1.602 1.00 97.25 84 ASN A CA 1
ATOM 704 C C . ASN A 1 84 ? -3.742 -8.457 -2.533 1.00 97.25 84 ASN A C 1
ATOM 706 O O . ASN A 1 84 ? -2.651 -8.555 -3.110 1.00 97.25 84 ASN A O 1
ATOM 710 N N . ASP A 1 85 ? -4.516 -7.374 -2.638 1.00 98.19 85 ASP A N 1
ATOM 711 C CA . ASP A 1 85 ? -4.087 -6.202 -3.399 1.00 98.19 85 ASP A CA 1
ATOM 712 C C . ASP A 1 85 ? -2.862 -5.541 -2.758 1.00 98.19 85 ASP A C 1
ATOM 714 O O . ASP A 1 85 ? -2.691 -5.519 -1.534 1.00 98.19 85 ASP A O 1
ATOM 718 N N . VAL A 1 86 ? -1.993 -4.994 -3.605 1.00 98.44 86 VAL A N 1
ATOM 719 C CA . VAL A 1 86 ? -0.904 -4.120 -3.165 1.00 98.44 86 VAL A CA 1
ATOM 720 C C . VAL A 1 86 ? -1.506 -2.752 -2.872 1.00 98.44 86 VAL A C 1
ATOM 722 O O . VAL A 1 86 ? -2.228 -2.208 -3.702 1.00 98.44 86 VAL A O 1
ATOM 725 N N . VAL A 1 87 ? -1.217 -2.207 -1.696 1.00 98.62 87 VAL A N 1
ATOM 726 C CA . VAL A 1 87 ? -1.798 -0.947 -1.217 1.00 98.62 87 VAL A CA 1
ATOM 727 C C . VAL A 1 87 ? -0.711 0.016 -0.778 1.00 98.62 87 VAL A C 1
ATOM 729 O O . VAL A 1 87 ? 0.347 -0.404 -0.297 1.00 98.62 87 VAL A O 1
ATOM 732 N N . VAL A 1 88 ? -0.994 1.308 -0.913 1.00 98.62 88 VAL A N 1
ATOM 733 C CA . VAL A 1 88 ? -0.162 2.378 -0.358 1.00 98.62 88 VAL A CA 1
ATOM 734 C C . VAL A 1 88 ? -0.810 2.853 0.930 1.00 98.62 88 VAL A C 1
ATOM 736 O O . VAL A 1 88 ? -1.923 3.368 0.899 1.00 98.62 88 VAL A O 1
ATOM 739 N N . TYR A 1 89 ? -0.136 2.686 2.062 1.00 98.75 89 TYR A N 1
ATOM 740 C CA . TYR A 1 89 ? -0.607 3.249 3.323 1.00 98.75 89 TYR A CA 1
ATOM 741 C C . TYR A 1 89 ? 0.177 4.508 3.678 1.00 98.75 89 TYR A C 1
ATOM 743 O O . TYR A 1 89 ? 1.353 4.633 3.326 1.00 98.75 89 TYR A O 1
ATOM 751 N N . TYR A 1 90 ? -0.465 5.437 4.376 1.00 98.62 90 TYR A N 1
ATOM 752 C CA . TYR A 1 90 ? 0.151 6.704 4.745 1.00 98.62 90 TYR A CA 1
ATOM 753 C C . TYR A 1 90 ? -0.417 7.264 6.050 1.00 98.62 90 TYR A C 1
ATOM 755 O O . TYR A 1 90 ? -1.552 6.967 6.420 1.00 98.62 90 TYR A O 1
ATOM 763 N N . S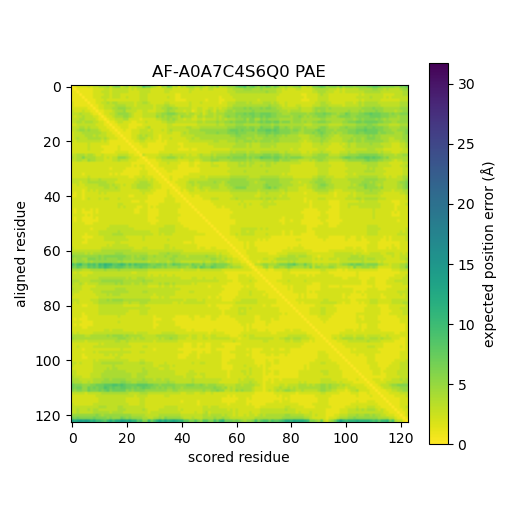ER A 1 91 ? 0.394 8.073 6.723 1.00 98.06 91 SER A N 1
ATOM 764 C CA . SER A 1 91 ? 0.023 8.877 7.892 1.00 98.06 91 SER A CA 1
ATOM 765 C C . SER A 1 91 ? 0.632 10.279 7.750 1.00 98.06 91 SER A C 1
ATOM 767 O O . SER A 1 91 ? 1.123 10.624 6.671 1.00 98.06 91 SER A O 1
ATOM 769 N N . SER A 1 92 ? 0.636 11.095 8.808 1.00 97.19 92 SER A N 1
ATOM 770 C CA . SER A 1 92 ? 1.239 12.432 8.750 1.00 97.19 92 SER A CA 1
ATOM 771 C C . SER A 1 92 ? 2.760 12.425 8.510 1.00 97.19 92 SER A C 1
ATOM 773 O O . SER A 1 92 ? 3.300 13.420 8.033 1.00 97.19 92 SER A O 1
ATOM 775 N N . TYR A 1 93 ? 3.448 11.310 8.788 1.00 96.94 93 TYR A N 1
ATOM 776 C CA . TYR A 1 93 ? 4.915 11.211 8.724 1.00 96.94 93 TYR A CA 1
ATOM 777 C C . TYR A 1 93 ? 5.438 9.923 8.072 1.00 96.94 93 TYR A C 1
ATOM 779 O O . TYR A 1 93 ? 6.647 9.688 8.041 1.00 96.94 93 TYR A O 1
ATOM 787 N N . ILE A 1 94 ? 4.560 9.052 7.563 1.00 97.12 94 ILE A N 1
ATOM 788 C CA . ILE A 1 94 ? 4.947 7.796 6.907 1.00 97.12 94 ILE A CA 1
ATOM 789 C C . ILE A 1 94 ? 4.247 7.669 5.560 1.00 97.12 94 ILE A C 1
ATOM 791 O O . ILE A 1 94 ? 3.043 7.884 5.451 1.00 97.12 94 ILE A O 1
ATOM 795 N N . ILE A 1 95 ? 4.990 7.179 4.569 1.00 98.12 95 ILE A N 1
ATOM 796 C CA . ILE A 1 95 ? 4.443 6.499 3.395 1.00 98.12 95 ILE A CA 1
ATOM 797 C C . ILE A 1 95 ? 4.973 5.067 3.350 1.00 98.12 95 ILE A C 1
ATOM 799 O O . ILE A 1 95 ? 6.151 4.798 3.608 1.00 98.12 95 ILE A O 1
ATOM 803 N N . GLY A 1 96 ? 4.118 4.110 3.014 1.00 98.12 96 GLY A N 1
ATOM 804 C CA . GLY A 1 96 ? 4.535 2.728 2.868 1.00 98.12 96 GLY A CA 1
ATOM 805 C C . GLY A 1 96 ? 3.709 1.939 1.876 1.00 98.12 96 GLY A C 1
ATOM 806 O O . GLY A 1 96 ? 2.642 2.349 1.431 1.00 98.12 96 GLY A O 1
ATOM 807 N N . VAL A 1 97 ? 4.248 0.780 1.521 1.00 98.44 97 VAL A N 1
ATOM 808 C CA . VAL A 1 97 ? 3.612 -0.175 0.618 1.00 98.44 97 VAL A CA 1
ATOM 809 C C . VAL A 1 97 ? 3.408 -1.475 1.372 1.00 98.44 97 VAL A C 1
ATOM 811 O O . VAL A 1 97 ? 4.304 -1.969 2.069 1.00 98.44 97 VAL A O 1
ATOM 814 N N . GLY A 1 98 ? 2.216 -2.036 1.237 1.00 98.19 98 GLY A N 1
ATOM 815 C CA . GLY A 1 98 ? 1.831 -3.275 1.887 1.00 98.19 98 GLY A CA 1
ATOM 816 C C . GLY A 1 98 ? 0.921 -4.122 1.016 1.00 98.19 98 GLY A C 1
ATOM 817 O O . GLY A 1 98 ? 0.668 -3.818 -0.147 1.00 98.19 98 GLY A O 1
ATOM 818 N N . GLN A 1 99 ? 0.447 -5.210 1.602 1.00 98.31 99 GLN A N 1
ATOM 819 C CA . GLN A 1 99 ? -0.542 -6.095 1.009 1.00 98.31 99 GLN A CA 1
ATOM 820 C C . GLN A 1 99 ? -1.784 -6.123 1.891 1.00 98.31 99 GLN A C 1
ATOM 822 O O . GLN A 1 99 ? -1.673 -6.367 3.095 1.00 98.31 99 GLN A O 1
ATOM 827 N N . ALA A 1 100 ? -2.948 -5.885 1.297 1.00 98.50 100 ALA A N 1
ATOM 828 C CA . ALA A 1 100 ? -4.223 -5.955 1.991 1.00 98.50 100 ALA A CA 1
ATOM 829 C C . ALA A 1 100 ? -4.540 -7.398 2.410 1.00 98.50 100 ALA A C 1
ATOM 831 O O . ALA A 1 100 ? -4.395 -8.340 1.629 1.00 98.50 100 ALA A O 1
ATOM 832 N N . VAL A 1 101 ? -4.988 -7.564 3.651 1.00 98.31 101 VAL A N 1
ATOM 833 C CA . VAL A 1 101 ? -5.461 -8.836 4.219 1.00 98.31 101 VAL A CA 1
ATOM 834 C C . VAL A 1 101 ? -6.984 -8.930 4.133 1.00 98.31 101 VAL A C 1
ATOM 836 O O . VAL A 1 101 ? -7.517 -9.999 3.856 1.00 98.31 101 VAL A O 1
ATOM 839 N N . ILE A 1 102 ? -7.670 -7.804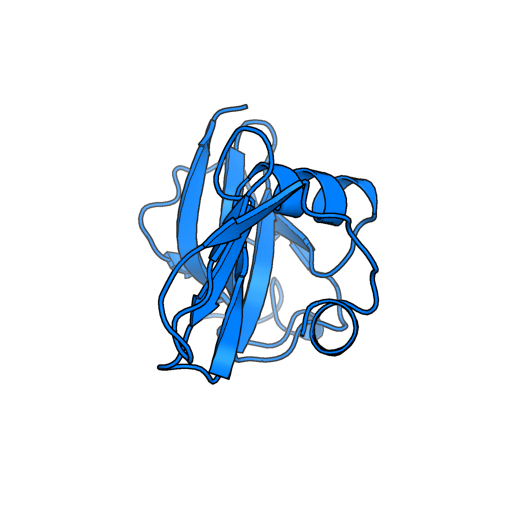 4.330 1.00 98.25 102 ILE A N 1
ATOM 840 C CA . ILE A 1 102 ? -9.131 -7.661 4.249 1.00 98.25 102 ILE A CA 1
ATOM 841 C C . ILE A 1 102 ? -9.492 -6.605 3.202 1.00 98.25 102 ILE A C 1
ATOM 843 O O . ILE A 1 102 ? -8.616 -5.886 2.716 1.00 98.25 102 ILE A O 1
ATOM 847 N N . SER A 1 103 ? -10.769 -6.514 2.834 1.00 98.44 103 SER A N 1
ATOM 848 C CA . SER A 1 103 ? -11.210 -5.499 1.874 1.00 98.44 103 SER A CA 1
ATOM 849 C C . SER A 1 103 ? -11.159 -4.092 2.474 1.00 98.44 103 SER A C 1
ATOM 851 O O . SER A 1 103 ? -11.344 -3.909 3.678 1.00 98.44 103 SER A O 1
ATOM 853 N N . GLY A 1 104 ? -10.980 -3.069 1.633 1.00 98.19 104 GLY A N 1
ATOM 854 C CA . GLY A 1 104 ? -10.985 -1.672 2.086 1.00 98.19 104 GLY A CA 1
ATOM 855 C C . GLY A 1 104 ? -12.299 -1.268 2.764 1.00 98.19 104 GLY A C 1
ATOM 856 O O . GLY A 1 104 ? -12.303 -0.461 3.686 1.00 98.19 104 GLY A O 1
ATOM 857 N N . ARG A 1 105 ? -13.419 -1.903 2.389 1.00 97.69 105 ARG A N 1
ATOM 858 C CA . ARG A 1 105 ? -14.732 -1.688 3.022 1.00 97.69 105 ARG A CA 1
ATOM 859 C C . ARG A 1 105 ? -14.799 -2.145 4.476 1.00 97.69 105 ARG A C 1
ATOM 861 O O . ARG A 1 105 ? -15.639 -1.624 5.213 1.00 97.69 105 ARG A O 1
ATOM 868 N N . GLU A 1 106 ? -13.981 -3.123 4.853 1.00 97.94 10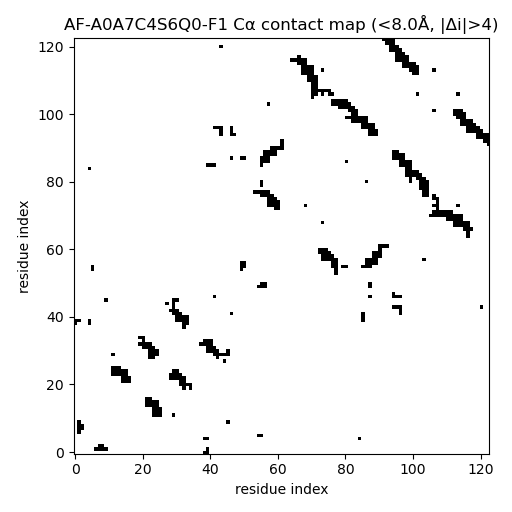6 GLU A N 1
ATOM 869 C CA . GLU A 1 106 ? -13.930 -3.719 6.193 1.00 97.94 106 GLU A CA 1
ATOM 870 C C . GLU A 1 106 ? -12.887 -3.049 7.094 1.00 97.94 106 GLU A C 1
ATOM 872 O O . GLU A 1 106 ? -13.051 -3.050 8.317 1.00 97.94 106 GLU A O 1
ATOM 877 N N . MET A 1 107 ? -11.833 -2.467 6.507 1.00 98.12 107 MET A N 1
ATOM 878 C CA . MET A 1 107 ? -10.794 -1.759 7.257 1.00 98.12 107 MET A CA 1
ATOM 879 C C . MET A 1 107 ? -11.405 -0.626 8.096 1.00 98.12 107 MET A C 1
ATOM 881 O O . MET A 1 107 ? -12.242 0.136 7.617 1.00 98.12 107 MET A O 1
ATOM 885 N N . GLY A 1 108 ? -11.023 -0.551 9.372 1.00 97.06 108 GLY A N 1
ATOM 886 C CA . GLY A 1 108 ? -11.588 0.383 10.351 1.00 97.06 108 GLY A CA 1
ATOM 887 C C . GLY A 1 108 ? -12.877 -0.106 11.026 1.00 97.06 108 GLY A C 1
ATOM 888 O O . GLY A 1 108 ? -13.239 0.397 12.087 1.00 97.06 108 GLY A O 1
ATOM 889 N N . LYS A 1 109 ? -13.569 -1.113 10.468 1.00 96.75 109 LYS A N 1
ATOM 890 C CA . LYS A 1 109 ? -14.886 -1.569 10.965 1.00 96.75 109 LYS A CA 1
ATOM 891 C C . LYS A 1 109 ? -14.829 -2.869 11.753 1.00 96.75 109 LYS A C 1
ATOM 893 O O . LYS A 1 109 ? -15.578 -3.028 12.713 1.00 96.75 109 LYS A O 1
ATOM 898 N N . ILE A 1 110 ? -13.955 -3.789 11.356 1.00 96.06 110 ILE A N 1
ATOM 899 C CA . ILE A 1 110 ? -13.815 -5.103 12.001 1.00 96.06 110 ILE A CA 1
ATOM 900 C C . ILE A 1 110 ? -12.506 -5.214 12.781 1.00 96.06 110 ILE A C 1
ATOM 902 O O . ILE A 1 110 ? -11.566 -4.456 12.536 1.00 96.06 110 ILE A O 1
ATOM 906 N N . ASP A 1 111 ? -12.429 -6.180 13.693 1.00 95.25 111 ASP A N 1
ATOM 907 C CA . ASP A 1 111 ? -11.181 -6.548 14.362 1.00 95.25 111 ASP A CA 1
ATOM 908 C C . ASP A 1 111 ? -10.335 -7.478 13.488 1.00 95.25 111 ASP A C 1
ATOM 910 O O . ASP A 1 111 ? -10.851 -8.353 12.795 1.00 95.25 111 ASP A O 1
ATOM 914 N N . GLY A 1 112 ? -9.013 -7.302 13.538 1.00 95.00 112 GLY A N 1
ATOM 915 C CA . GLY A 1 112 ? -8.065 -8.164 12.834 1.00 95.00 112 GLY A CA 1
ATOM 916 C C . GLY A 1 112 ? -6.966 -7.414 12.089 1.00 95.00 112 GLY A C 1
ATOM 917 O O . GLY A 1 112 ? -6.805 -6.196 12.203 1.00 95.00 112 GLY A O 1
ATOM 918 N N . LYS A 1 113 ? -6.167 -8.173 11.335 1.00 98.12 113 LYS A N 1
ATOM 919 C CA . LYS A 1 113 ? -5.076 -7.644 10.505 1.00 98.12 113 LYS A CA 1
ATOM 920 C C . LYS A 1 113 ? -5.663 -7.027 9.240 1.00 98.12 113 LYS A C 1
ATOM 922 O O . LYS A 1 113 ? -6.422 -7.695 8.548 1.00 98.12 113 LYS A O 1
ATOM 927 N N . ALA A 1 114 ? -5.277 -5.795 8.923 1.00 98.38 114 ALA A N 1
ATOM 928 C CA . ALA A 1 114 ? -5.719 -5.115 7.710 1.00 98.38 114 ALA A CA 1
ATOM 929 C C . ALA A 1 114 ? -4.664 -5.155 6.607 1.00 98.38 114 ALA A C 1
ATOM 931 O O . ALA A 1 114 ? -4.995 -5.438 5.458 1.00 98.38 114 ALA A O 1
ATOM 932 N N . ILE A 1 115 ? -3.398 -4.896 6.945 1.00 98.62 115 ILE A N 1
ATOM 933 C CA . ILE A 1 115 ? -2.313 -4.792 5.962 1.00 98.62 115 ILE A CA 1
ATOM 934 C C . ILE A 1 115 ? -1.053 -5.462 6.507 1.00 98.62 115 ILE A C 1
ATOM 936 O O . ILE A 1 115 ? -0.665 -5.245 7.657 1.00 98.62 115 ILE A O 1
ATOM 940 N N . ILE A 1 116 ? -0.377 -6.240 5.663 1.00 98.38 116 ILE A N 1
ATOM 941 C CA . ILE A 1 116 ? 1.000 -6.684 5.894 1.00 98.38 116 ILE A CA 1
ATOM 942 C C . ILE A 1 116 ? 1.925 -5.670 5.220 1.00 98.38 116 ILE A C 1
ATOM 944 O O . ILE A 1 116 ? 1.977 -5.580 3.993 1.00 98.38 116 ILE A O 1
ATOM 948 N N . SER A 1 117 ? 2.632 -4.880 6.021 1.00 98.06 117 SER A N 1
ATOM 949 C CA . SER A 1 117 ? 3.609 -3.903 5.546 1.00 98.06 117 SER A CA 1
ATOM 950 C C . SER A 1 117 ? 4.823 -4.609 4.939 1.00 98.06 117 SER A C 1
ATOM 952 O O . SER A 1 117 ? 5.356 -5.562 5.510 1.00 98.06 117 SER A O 1
ATOM 954 N N . ARG A 1 118 ? 5.257 -4.137 3.766 1.00 96.75 118 ARG A N 1
ATOM 955 C CA . ARG A 1 118 ? 6.437 -4.648 3.050 1.00 96.75 118 ARG A CA 1
ATOM 956 C C . ARG A 1 118 ? 7.615 -3.682 3.128 1.00 96.75 118 ARG A C 1
ATOM 958 O O . ARG A 1 118 ? 8.760 -4.120 3.195 1.00 96.75 118 ARG A O 1
ATOM 965 N N . ARG A 1 119 ? 7.344 -2.377 3.057 1.00 96.44 119 ARG A N 1
ATOM 966 C CA . ARG A 1 119 ? 8.342 -1.297 3.097 1.00 96.44 119 ARG A CA 1
ATOM 967 C C . ARG A 1 119 ? 7.689 0.013 3.522 1.00 96.44 119 ARG A C 1
ATOM 969 O O . ARG A 1 119 ? 6.520 0.237 3.220 1.00 96.44 119 ARG A O 1
ATOM 976 N N . LYS A 1 120 ? 8.457 0.875 4.186 1.00 96.81 120 LYS A N 1
ATOM 977 C CA . LYS A 1 120 ? 8.036 2.215 4.609 1.00 96.81 120 LYS A CA 1
ATOM 978 C C . LYS A 1 120 ? 9.192 3.201 4.543 1.00 96.81 120 LYS A C 1
ATOM 980 O O . LYS A 1 120 ? 10.346 2.787 4.652 1.00 96.81 120 LYS A O 1
ATOM 985 N N . LYS A 1 121 ? 8.863 4.477 4.401 1.00 95.06 121 LYS A N 1
ATOM 986 C CA . LYS A 1 121 ? 9.777 5.614 4.456 1.00 95.06 121 LYS A CA 1
ATOM 987 C C . LYS A 1 121 ? 9.122 6.712 5.298 1.00 95.06 121 LYS A C 1
ATOM 989 O O . LYS A 1 121 ? 7.902 6.865 5.255 1.00 95.06 121 LYS A O 1
ATOM 994 N N . LEU A 1 122 ? 9.933 7.412 6.088 1.00 93.44 122 LEU A N 1
ATOM 995 C CA . LEU A 1 122 ? 9.503 8.609 6.811 1.00 93.44 122 LEU A CA 1
ATOM 996 C C . LEU A 1 122 ? 9.469 9.795 5.839 1.00 93.44 122 LEU A C 1
ATOM 998 O O . LEU A 1 122 ? 10.355 9.894 4.986 1.00 93.44 122 LEU A O 1
ATOM 1002 N N . ILE A 1 123 ? 8.441 10.633 5.952 1.00 88.00 123 ILE A N 1
ATOM 1003 C CA . ILE A 1 123 ? 8.244 11.841 5.135 1.00 88.00 123 ILE A CA 1
ATOM 1004 C C . ILE A 1 123 ? 8.847 13.045 5.855 1.00 88.00 123 ILE A C 1
ATOM 1006 O O . ILE A 1 123 ? 8.703 13.110 7.096 1.00 88.00 123 ILE A O 1
#

Sequence (123 aa):
MLRYQFGVEFESKSVRGKYPNLEFFNEERIARVDMRYGNLDVYFELAEYLLKKQIYTVEIEDFDVKGTIFSKGVIRADEKIKPNDVVVYYSSYIIGVGQAVISGREMGKIDGKAIISRRKKLI

Foldseek 3Di:
DCCVQFVDDDDFPDWDDDPPFIFGHDPHTAWTQDPVLRDIFGDDVVLVVCVVVVIQEWEFEDDDDPFWDWLLRTPAGDQQAAAQRWHWYDYPWKIFIWGAHHGRVCRNPDTDTGTGTDDMDTD

Radius of gyration: 14.0 Å; Cα contacts (8 Å, |Δi|>4): 278; chains: 1; bounding box: 31×28×33 Å

Mean predicted aligned error: 2.64 Å

Solvent-accessible surface area (backbone atoms only — not comparable to full-atom values): 6782 Å² total; per-residue (Å²): 108,59,48,77,76,70,70,46,86,82,91,62,79,42,76,45,70,60,86,84,50,36,32,32,22,64,96,53,66,30,36,31,47,36,80,90,78,75,41,72,46,69,27,64,69,48,39,52,54,30,52,78,68,67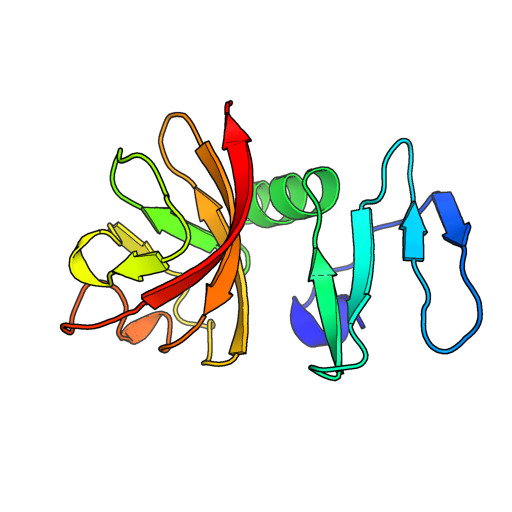,48,49,30,30,41,35,56,93,68,90,80,84,41,62,42,44,8,76,47,30,76,45,45,36,64,84,37,42,57,71,36,70,32,32,37,34,40,97,47,37,43,30,30,27,31,26,59,41,34,20,73,45,46,45,74,46,90,54,68,24,30,44,50,76,49,74,46,78,106

InterPro domains:
  IPR002478 PUA domain [PF01472] (67-114)
  IPR002478 PUA domain [SM00359] (56-122)
  IPR015947 PUA-like superfamily [SSF88697] (60-117)
  IPR036974 PUA domain superfamily [G3DSA:2.30.130.10] (56-122)
  IPR038250 TGT, patch-forming C2 domain superfamily [G3DSA:3.10.450.90] (1-55)
  IPR054032 AF_0587-like, pre-PUA domain [PF22176] (1-51)